Protein AF-A0A9D7TLM6-F1 (afdb_monomer_lite)

Sequence (60 aa):
MQVDGKIIIGGLFTEYNGTIRNHIARLNANGSLDETFNTGIGANNTIRVANIQSDGKIII

Structure (mmCIF, N/CA/C/O backbone):
data_AF-A0A9D7TLM6-F1
#
_entry.id   AF-A0A9D7TLM6-F1
#
loop_
_atom_site.group_PDB
_atom_site.id
_atom_site.type_symbol
_atom_site.label_atom_id
_atom_site.label_alt_id
_atom_site.label_comp_id
_atom_site.label_asym_id
_atom_site.label_entity_id
_atom_site.label_seq_id
_atom_site.pdbx_PDB_ins_code
_atom_site.Cartn_x
_atom_site.Cartn_y
_atom_site.Cartn_z
_atom_site.occupancy
_atom_site.B_iso_or_equiv
_atom_site.auth_seq_id
_atom_site.auth_comp_id
_atom_site.auth_asym_id
_atom_site.auth_atom_id
_atom_site.pdbx_PDB_model_num
ATOM 1 N N . MET A 1 1 ? -9.791 -4.787 4.346 1.00 59.81 1 MET A N 1
ATOM 2 C CA . MET A 1 1 ? -9.474 -3.735 5.336 1.00 59.81 1 MET A CA 1
ATOM 3 C C . MET A 1 1 ? -8.736 -4.409 6.477 1.00 59.81 1 MET A C 1
ATOM 5 O O . MET A 1 1 ? -9.118 -5.527 6.809 1.00 59.81 1 MET A O 1
ATOM 9 N N . GLN A 1 2 ? -7.653 -3.821 6.989 1.00 69.81 2 GLN A N 1
ATOM 10 C CA . GLN A 1 2 ? -6.948 -4.416 8.129 1.00 69.81 2 GLN A CA 1
ATOM 11 C C . GLN A 1 2 ? -7.817 -4.307 9.395 1.00 69.81 2 GLN A C 1
ATOM 13 O O . GLN A 1 2 ? -8.707 -3.460 9.469 1.00 69.81 2 GLN A O 1
ATOM 18 N N . VAL A 1 3 ? -7.597 -5.195 10.370 1.00 74.00 3 VAL A N 1
ATOM 19 C CA . VAL A 1 3 ? -8.395 -5.268 11.615 1.00 74.00 3 VAL A CA 1
ATOM 20 C C . VAL A 1 3 ? -8.303 -3.970 12.432 1.00 74.00 3 VAL A C 1
ATOM 22 O O . VAL A 1 3 ? -9.211 -3.643 13.186 1.00 74.00 3 VAL A O 1
ATOM 25 N N . ASP A 1 4 ? -7.235 -3.199 12.236 1.00 82.12 4 ASP A N 1
ATOM 26 C CA . ASP A 1 4 ? -6.972 -1.905 12.870 1.00 82.12 4 ASP A CA 1
ATOM 27 C C . ASP A 1 4 ? -7.639 -0.709 12.157 1.00 82.12 4 ASP A C 1
ATOM 29 O O . ASP A 1 4 ? -7.393 0.442 12.515 1.00 82.12 4 ASP A O 1
ATOM 33 N N . GLY A 1 5 ? -8.471 -0.955 11.139 1.00 86.44 5 GLY A N 1
ATOM 34 C CA . GLY A 1 5 ? -9.133 0.096 10.361 1.00 86.44 5 GLY A CA 1
ATOM 35 C C . GLY A 1 5 ? -8.225 0.785 9.340 1.00 86.44 5 GLY A C 1
ATOM 36 O O . GLY A 1 5 ? -8.656 1.739 8.689 1.00 86.44 5 GLY A O 1
ATOM 37 N N . LYS A 1 6 ? -6.985 0.312 9.154 1.00 92.38 6 LYS A N 1
ATOM 38 C CA . LYS A 1 6 ? -6.090 0.822 8.112 1.00 92.38 6 LYS A CA 1
ATOM 39 C C . LYS A 1 6 ? -6.463 0.298 6.729 1.00 92.38 6 LYS A C 1
ATOM 41 O O . LYS A 1 6 ? -7.012 -0.799 6.545 1.00 92.38 6 LYS A O 1
ATOM 46 N N . ILE A 1 7 ? -6.118 1.098 5.729 1.00 92.81 7 ILE A N 1
ATOM 47 C CA . ILE A 1 7 ? -6.456 0.877 4.324 1.00 92.81 7 ILE A CA 1
ATOM 48 C C . ILE A 1 7 ? -5.169 0.590 3.558 1.00 92.81 7 ILE A C 1
ATOM 50 O O . ILE A 1 7 ? -4.198 1.326 3.691 1.00 92.81 7 ILE A O 1
ATOM 54 N N . ILE A 1 8 ? -5.161 -0.460 2.740 1.00 92.81 8 ILE A N 1
ATOM 55 C CA . ILE A 1 8 ? -4.090 -0.699 1.768 1.00 92.81 8 ILE A CA 1
ATOM 56 C C . ILE A 1 8 ? -4.551 -0.164 0.423 1.00 92.81 8 ILE A C 1
ATOM 58 O O . ILE A 1 8 ? -5.638 -0.514 -0.036 1.00 92.81 8 ILE A O 1
ATOM 62 N N . ILE A 1 9 ? -3.715 0.659 -0.199 1.00 94.25 9 ILE A N 1
ATOM 63 C CA . ILE A 1 9 ? -3.896 1.098 -1.579 1.00 94.25 9 ILE A CA 1
ATOM 64 C C . ILE A 1 9 ? -2.793 0.494 -2.443 1.00 94.25 9 ILE A C 1
ATOM 66 O O . ILE A 1 9 ? -1.629 0.463 -2.045 1.00 94.25 9 I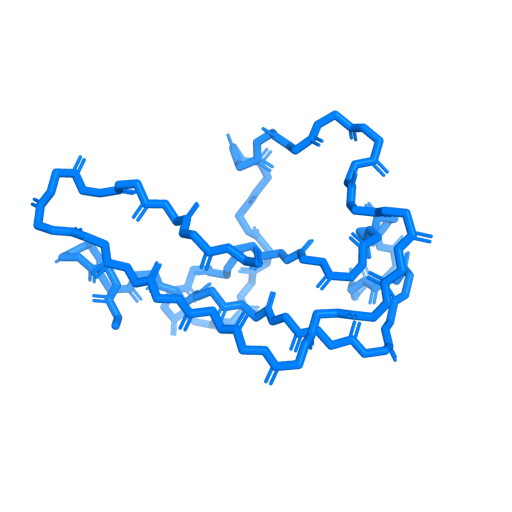LE A O 1
ATOM 70 N N . GLY A 1 10 ? -3.179 0.006 -3.618 1.00 94.38 10 GLY A N 1
ATOM 71 C CA . GLY A 1 10 ? -2.280 -0.511 -4.643 1.00 94.38 10 GLY A CA 1
ATOM 72 C C . GLY A 1 10 ? -2.703 0.010 -6.014 1.00 94.38 10 GLY A C 1
ATOM 73 O O . GLY A 1 10 ? -3.898 0.186 -6.248 1.00 94.38 10 GLY A O 1
ATOM 74 N N . GLY A 1 11 ? -1.753 0.311 -6.901 1.00 95.38 11 GLY A N 1
ATOM 75 C CA . GLY A 1 11 ? -2.091 0.830 -8.228 1.00 95.38 11 GLY A CA 1
ATOM 76 C C . GLY A 1 11 ? -0.938 1.460 -9.005 1.00 95.38 11 GLY A C 1
ATOM 77 O O . GLY A 1 11 ? 0.240 1.266 -8.704 1.00 95.38 11 GLY A O 1
ATOM 78 N N . LEU A 1 12 ? -1.290 2.222 -10.043 1.00 96.19 12 LEU A N 1
ATOM 79 C CA . LEU A 1 12 ? -0.339 2.970 -10.866 1.00 96.19 12 LEU A CA 1
ATOM 80 C C . LEU A 1 12 ? -0.082 4.345 -10.231 1.00 96.19 12 LEU A C 1
ATOM 82 O O . LEU A 1 12 ? -0.641 5.350 -10.656 1.00 96.19 12 LEU A O 1
ATOM 86 N N . PHE A 1 13 ? 0.733 4.369 -9.178 1.00 96.44 13 PHE A N 1
ATOM 87 C CA . PHE A 1 13 ? 1.221 5.591 -8.539 1.00 96.44 13 PHE A CA 1
ATOM 88 C C . PHE A 1 13 ? 2.641 5.384 -8.005 1.00 96.44 13 PHE A C 1
ATOM 90 O O . PHE A 1 13 ? 3.041 4.256 -7.718 1.00 96.44 13 PHE A O 1
ATOM 97 N N . THR A 1 14 ? 3.391 6.472 -7.862 1.00 96.50 14 THR A N 1
ATOM 98 C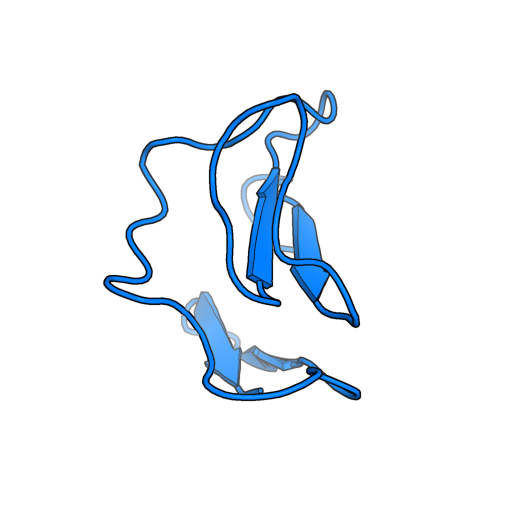 CA . THR A 1 14 ? 4.746 6.483 -7.274 1.00 96.50 14 THR A CA 1
ATOM 99 C C . THR A 1 14 ? 4.857 7.445 -6.087 1.00 96.50 14 THR A C 1
ATOM 101 O O . THR A 1 14 ? 5.915 7.591 -5.477 1.00 96.50 14 THR A O 1
ATOM 104 N N . GLU A 1 15 ? 3.750 8.096 -5.736 1.00 96.19 15 GLU A N 1
ATOM 105 C CA . GLU A 1 15 ? 3.646 9.114 -4.701 1.00 96.19 15 GLU A CA 1
ATOM 106 C C . GLU A 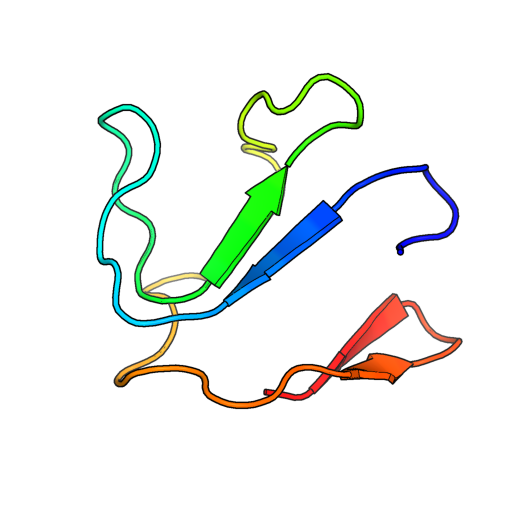1 15 ? 2.271 9.044 -4.030 1.00 96.19 15 GLU A C 1
ATOM 108 O O . GLU A 1 15 ? 1.261 8.759 -4.676 1.00 96.19 15 GLU A O 1
ATOM 113 N N . TYR A 1 16 ? 2.240 9.361 -2.736 1.00 96.44 16 TYR A N 1
ATOM 114 C CA . TYR A 1 16 ? 1.024 9.686 -2.002 1.00 96.44 16 TYR A CA 1
ATOM 115 C C . TYR A 1 16 ? 1.276 10.913 -1.117 1.00 96.44 16 TYR A C 1
ATOM 117 O O . TYR A 1 16 ? 2.168 10.878 -0.268 1.00 96.44 16 TYR A O 1
ATOM 125 N N . ASN A 1 17 ? 0.506 11.992 -1.305 1.00 95.00 17 ASN A N 1
ATOM 126 C CA . ASN A 1 17 ? 0.635 13.256 -0.561 1.00 95.00 17 ASN A CA 1
ATOM 127 C C . ASN A 1 17 ? 2.089 13.773 -0.470 1.00 95.00 17 ASN A C 1
ATOM 129 O O . ASN A 1 17 ? 2.574 14.087 0.616 1.00 95.00 17 ASN A O 1
ATOM 133 N N . GLY A 1 18 ? 2.812 13.813 -1.596 1.00 94.62 18 GLY A N 1
ATOM 134 C CA . GLY A 1 18 ? 4.201 14.291 -1.647 1.00 94.62 18 GLY A CA 1
ATOM 135 C C . GLY A 1 18 ? 5.254 13.339 -1.062 1.00 94.62 18 GLY A C 1
ATOM 136 O O . GLY A 1 18 ? 6.434 13.679 -1.043 1.00 94.62 18 GLY A O 1
ATOM 137 N N . THR A 1 19 ? 4.866 12.147 -0.592 1.00 94.81 19 THR A N 1
ATOM 138 C CA . THR A 1 19 ? 5.799 11.117 -0.108 1.00 94.81 19 THR A CA 1
ATOM 139 C C . THR A 1 19 ? 5.937 9.997 -1.132 1.00 94.81 19 THR A C 1
ATOM 141 O O . THR A 1 19 ? 4.936 9.454 -1.602 1.00 94.81 19 THR A O 1
ATOM 144 N N . ILE A 1 20 ? 7.176 9.601 -1.442 1.00 94.75 20 ILE A N 1
ATOM 145 C CA . ILE A 1 20 ? 7.459 8.509 -2.383 1.00 94.75 20 ILE A CA 1
ATOM 146 C C . ILE A 1 20 ? 6.889 7.193 -1.843 1.00 94.75 20 ILE A C 1
ATOM 148 O O . ILE A 1 20 ? 7.270 6.713 -0.769 1.00 94.75 20 ILE A O 1
ATOM 152 N N . ARG A 1 21 ? 5.986 6.596 -2.622 1.00 95.75 21 ARG A N 1
ATOM 153 C CA . ARG A 1 21 ? 5.348 5.302 -2.361 1.00 95.75 21 ARG A CA 1
ATOM 154 C C . ARG A 1 21 ? 5.113 4.607 -3.694 1.00 95.75 21 ARG A C 1
ATOM 156 O O . ARG A 1 21 ? 4.210 4.970 -4.440 1.00 95.75 21 ARG A O 1
ATOM 163 N N . ASN A 1 22 ? 5.945 3.618 -4.002 1.00 95.81 22 ASN A N 1
ATOM 164 C CA . ASN A 1 22 ? 5.901 2.941 -5.293 1.00 95.81 22 ASN A CA 1
ATOM 165 C C . ASN A 1 22 ? 4.834 1.852 -5.291 1.00 95.81 22 ASN A C 1
ATOM 167 O 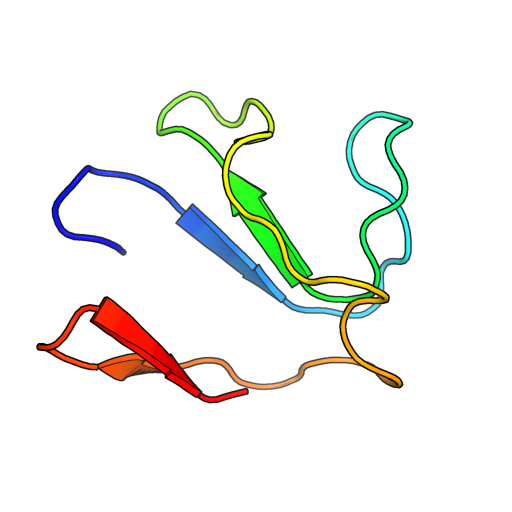O . ASN A 1 22 ? 5.028 0.778 -4.717 1.00 95.81 22 ASN A O 1
ATOM 171 N N . HIS A 1 23 ? 3.716 2.158 -5.947 1.00 96.44 23 HIS A N 1
ATOM 172 C CA . HIS A 1 23 ? 2.592 1.277 -6.263 1.00 96.44 23 HIS A CA 1
ATOM 173 C C . HIS A 1 23 ? 1.830 0.683 -5.080 1.00 96.44 23 HIS A C 1
ATOM 175 O O . HIS A 1 23 ? 0.796 0.060 -5.309 1.00 96.44 23 HIS A O 1
ATOM 181 N N . ILE A 1 24 ? 2.296 0.881 -3.844 1.00 96.06 24 ILE A N 1
ATOM 182 C CA . ILE A 1 24 ? 1.651 0.437 -2.613 1.00 96.06 24 ILE A CA 1
ATOM 183 C C . ILE A 1 24 ? 1.838 1.460 -1.488 1.00 96.06 24 ILE A C 1
ATOM 185 O O . ILE A 1 24 ? 2.921 2.017 -1.304 1.00 96.06 24 ILE A O 1
ATOM 189 N N . ALA A 1 25 ? 0.784 1.684 -0.706 1.00 95.81 25 ALA A N 1
ATOM 190 C CA . ALA A 1 25 ? 0.852 2.419 0.553 1.00 95.81 25 ALA A CA 1
ATOM 191 C C . ALA A 1 25 ? -0.199 1.899 1.541 1.00 95.81 25 ALA A C 1
ATOM 193 O O . ALA A 1 25 ? -1.210 1.311 1.146 1.00 95.81 25 ALA A O 1
ATOM 194 N N . ARG A 1 26 ? 0.030 2.150 2.833 1.00 95.75 26 ARG A N 1
ATOM 195 C CA . ARG A 1 26 ? -0.979 1.975 3.879 1.00 95.75 26 ARG A CA 1
ATOM 196 C C . ARG A 1 26 ? -1.409 3.340 4.391 1.00 95.75 26 ARG A C 1
ATOM 198 O O . ARG A 1 26 ? -0.569 4.209 4.608 1.00 95.75 26 ARG A O 1
ATOM 205 N N . LEU A 1 27 ? -2.708 3.513 4.577 1.00 96.25 27 LEU A N 1
ATOM 206 C CA . LEU A 1 27 ? -3.318 4.720 5.112 1.00 96.25 27 LEU A CA 1
ATOM 207 C C . LEU A 1 27 ? -3.946 4.416 6.471 1.00 96.25 27 LEU A C 1
ATOM 209 O O . LEU A 1 27 ? -4.488 3.328 6.689 1.00 96.25 27 LEU A O 1
ATOM 213 N N . ASN A 1 28 ? -3.910 5.397 7.363 1.00 95.88 28 ASN A N 1
ATOM 214 C CA . ASN A 1 28 ? -4.732 5.420 8.563 1.00 95.88 28 ASN A CA 1
ATOM 215 C C . ASN A 1 28 ? -6.216 5.548 8.185 1.00 95.88 28 ASN A C 1
ATOM 217 O O . ASN A 1 28 ? -6.558 5.921 7.062 1.00 95.88 28 ASN A O 1
ATOM 221 N N . ALA A 1 29 ? -7.114 5.276 9.133 1.00 93.62 29 ALA A N 1
ATOM 222 C CA . ALA A 1 29 ? -8.561 5.319 8.890 1.00 93.62 29 ALA A CA 1
ATOM 223 C C . ALA A 1 29 ? -9.067 6.693 8.396 1.00 93.62 29 ALA A C 1
ATOM 225 O O . ALA A 1 29 ? -10.079 6.771 7.706 1.00 93.62 29 ALA A O 1
ATOM 226 N N . ASN A 1 30 ? -8.351 7.775 8.715 1.00 94.25 30 ASN A N 1
ATOM 227 C CA . ASN A 1 30 ? -8.644 9.136 8.255 1.00 94.25 30 ASN A CA 1
ATOM 228 C C . ASN A 1 30 ? -8.028 9.478 6.880 1.00 94.25 30 ASN A C 1
ATOM 230 O O . ASN A 1 30 ? -8.099 10.627 6.453 1.00 94.25 30 ASN A O 1
ATOM 234 N N . GLY A 1 31 ? -7.389 8.515 6.213 1.00 94.62 31 GLY A N 1
ATOM 235 C CA . GLY A 1 31 ? -6.719 8.695 4.927 1.00 94.62 31 GLY A CA 1
ATOM 236 C C . GLY A 1 31 ? -5.297 9.254 5.010 1.00 94.62 31 GLY A C 1
ATOM 237 O O . GLY A 1 31 ? -4.641 9.336 3.980 1.00 94.62 31 GLY A O 1
ATOM 238 N N . SER A 1 32 ? -4.768 9.614 6.185 1.00 97.12 32 SER A N 1
ATOM 239 C CA . SER A 1 32 ? -3.363 10.033 6.270 1.00 97.12 32 SER A CA 1
ATOM 240 C C . SER A 1 32 ? -2.415 8.857 6.022 1.00 97.12 32 SER A C 1
ATOM 242 O O . SER A 1 32 ? -2.753 7.706 6.302 1.00 97.12 32 SER A O 1
ATOM 244 N N . LEU A 1 33 ? -1.218 9.131 5.499 1.00 96.62 33 LEU A N 1
ATOM 245 C CA . LEU A 1 33 ? -0.215 8.099 5.244 1.00 96.62 33 LEU A CA 1
ATOM 246 C C . LEU A 1 33 ? 0.231 7.441 6.560 1.00 96.62 33 LEU A C 1
ATOM 248 O O . LEU A 1 33 ? 0.571 8.128 7.521 1.00 96.62 33 LEU A O 1
ATOM 252 N N . ASP A 1 34 ? 0.258 6.109 6.601 1.00 96.31 34 ASP A N 1
ATOM 253 C CA . ASP A 1 34 ? 0.884 5.369 7.695 1.00 96.31 34 ASP A CA 1
ATOM 254 C C . ASP A 1 34 ? 2.385 5.222 7.421 1.00 96.31 34 ASP A C 1
ATOM 256 O O . ASP A 1 34 ? 2.824 4.341 6.679 1.00 96.31 34 ASP A O 1
ATOM 260 N N . GLU A 1 35 ? 3.186 6.089 8.036 1.00 94.31 35 GLU A N 1
ATOM 261 C CA . GLU A 1 35 ? 4.644 6.097 7.879 1.00 94.31 35 GLU A CA 1
ATOM 262 C C . GLU A 1 35 ? 5.338 4.873 8.493 1.00 94.31 35 GLU A C 1
ATOM 264 O O . GLU A 1 35 ? 6.475 4.571 8.134 1.00 94.31 35 GLU A O 1
ATOM 269 N N . THR A 1 36 ? 4.651 4.118 9.358 1.00 94.38 36 THR A N 1
ATOM 270 C CA . THR A 1 36 ? 5.195 2.883 9.951 1.00 94.38 36 THR A CA 1
ATOM 271 C C . THR A 1 36 ? 5.167 1.698 8.983 1.00 94.38 36 THR A C 1
ATOM 273 O O . THR A 1 36 ? 5.797 0.669 9.233 1.00 94.38 36 THR A O 1
ATOM 276 N N . PHE A 1 37 ? 4.448 1.820 7.863 1.00 93.19 37 PHE A N 1
ATOM 277 C CA . PHE A 1 37 ? 4.387 0.792 6.832 1.00 93.19 37 PHE A CA 1
ATOM 278 C C . PHE A 1 37 ? 5.611 0.866 5.909 1.00 93.19 37 PHE A C 1
ATOM 280 O O . PHE A 1 37 ? 5.607 1.537 4.877 1.00 93.19 37 PHE A O 1
ATOM 287 N N . ASN A 1 38 ? 6.681 0.173 6.300 1.00 89.88 38 ASN A N 1
ATOM 288 C CA . ASN A 1 38 ? 7.922 0.124 5.535 1.00 89.88 38 ASN A CA 1
ATOM 289 C C . ASN A 1 38 ? 7.853 -0.927 4.414 1.00 89.88 38 ASN A C 1
ATOM 291 O O . ASN A 1 38 ? 7.846 -2.128 4.674 1.00 89.88 38 ASN A O 1
ATOM 295 N N . THR A 1 39 ? 7.852 -0.463 3.165 1.00 88.56 39 THR A N 1
ATOM 296 C CA . THR A 1 39 ? 7.847 -1.303 1.955 1.00 88.56 39 THR A CA 1
ATOM 297 C C . THR A 1 39 ? 9.209 -1.360 1.260 1.00 88.56 39 THR A C 1
ATOM 299 O O . THR A 1 39 ? 9.299 -1.839 0.130 1.00 88.56 39 THR A O 1
ATOM 302 N N . GLY A 1 40 ? 10.267 -0.820 1.876 1.00 90.12 40 GLY A N 1
ATOM 303 C CA . GLY A 1 40 ? 11.557 -0.615 1.220 1.00 90.12 40 GLY A CA 1
ATOM 304 C C . GLY A 1 40 ? 11.405 0.261 -0.026 1.00 90.12 40 GLY A C 1
ATOM 305 O O . GLY A 1 40 ? 10.828 1.345 0.036 1.00 90.12 40 GLY A O 1
ATOM 306 N N . ILE A 1 41 ? 11.869 -0.238 -1.174 1.00 89.44 41 ILE A N 1
ATOM 307 C CA . ILE A 1 41 ? 11.711 0.438 -2.472 1.00 89.44 41 ILE A CA 1
ATOM 308 C C . ILE A 1 41 ? 10.291 0.326 -3.061 1.00 89.44 41 ILE A C 1
ATOM 310 O O . ILE A 1 41 ? 10.016 0.952 -4.080 1.00 89.44 41 ILE A O 1
ATOM 314 N N . GLY A 1 42 ? 9.385 -0.429 -2.429 1.00 90.12 42 GLY A N 1
ATOM 315 C CA . GLY A 1 42 ? 8.036 -0.703 -2.933 1.00 90.12 42 GLY A CA 1
ATOM 316 C C . GLY A 1 42 ? 8.012 -1.765 -4.035 1.00 90.12 42 GLY A C 1
ATOM 317 O O . GLY A 1 42 ? 8.950 -2.552 -4.170 1.00 90.12 42 GLY A O 1
ATOM 318 N N . ALA A 1 43 ? 6.921 -1.820 -4.805 1.00 92.19 43 ALA A N 1
ATOM 319 C CA . ALA A 1 43 ? 6.828 -2.741 -5.938 1.00 92.19 43 ALA A CA 1
ATOM 320 C C . ALA A 1 43 ? 7.545 -2.169 -7.172 1.00 92.19 43 ALA A C 1
ATOM 322 O O . ALA A 1 43 ? 7.741 -0.963 -7.296 1.00 92.19 43 ALA A O 1
ATOM 323 N N . ASN A 1 44 ? 7.927 -3.041 -8.103 1.00 91.50 44 ASN A N 1
ATOM 324 C CA . ASN A 1 44 ? 8.599 -2.663 -9.350 1.00 91.50 44 ASN A CA 1
ATOM 325 C C . ASN A 1 44 ? 7.626 -2.348 -10.502 1.00 91.50 44 ASN A C 1
ATOM 327 O O . ASN A 1 44 ? 8.069 -1.951 -11.578 1.00 91.50 44 ASN A O 1
ATOM 331 N N . ASN A 1 45 ? 6.324 -2.575 -10.313 1.00 93.12 45 ASN A N 1
ATOM 332 C CA . ASN A 1 45 ? 5.293 -2.290 -11.304 1.00 93.12 45 ASN A CA 1
ATOM 333 C C . ASN A 1 45 ? 3.921 -2.105 -10.633 1.00 93.12 45 ASN A C 1
ATOM 335 O O . ASN A 1 45 ? 3.748 -2.333 -9.436 1.00 93.12 45 ASN A O 1
ATOM 339 N N . THR A 1 46 ? 2.938 -1.719 -11.442 1.00 93.56 46 THR A N 1
ATOM 340 C CA . THR A 1 46 ? 1.538 -1.531 -11.062 1.00 93.56 46 THR A CA 1
ATOM 341 C C . THR A 1 46 ? 0.974 -2.764 -10.369 1.00 93.56 46 THR A C 1
ATOM 343 O O . THR A 1 46 ? 0.927 -3.849 -10.950 1.00 93.56 46 THR A O 1
ATOM 346 N N . ILE A 1 47 ? 0.431 -2.561 -9.173 1.00 93.25 47 ILE A N 1
ATOM 347 C CA . ILE A 1 47 ? -0.342 -3.578 -8.464 1.00 93.25 47 ILE A CA 1
ATOM 348 C C . ILE A 1 47 ? -1.780 -3.529 -8.977 1.00 93.25 47 ILE A C 1
ATOM 350 O O . ILE A 1 47 ? -2.455 -2.508 -8.851 1.00 93.25 47 ILE A O 1
ATOM 354 N N . ARG A 1 48 ? -2.248 -4.622 -9.588 1.00 93.00 48 ARG A N 1
ATOM 355 C CA . ARG A 1 48 ? -3.628 -4.735 -10.105 1.00 93.00 48 ARG A CA 1
ATOM 356 C C . ARG A 1 48 ? -4.581 -5.389 -9.114 1.00 93.00 48 ARG A C 1
ATOM 358 O O . ARG A 1 48 ? -5.781 -5.148 -9.179 1.00 93.00 48 ARG A O 1
ATOM 365 N N . VAL A 1 49 ? -4.051 -6.236 -8.239 1.00 89.19 49 VAL A N 1
ATOM 366 C CA . VAL A 1 49 ? -4.810 -7.005 -7.257 1.00 89.19 49 VAL A CA 1
ATOM 367 C C . VAL A 1 49 ? -3.999 -7.034 -5.975 1.00 89.19 49 VAL A C 1
ATOM 369 O O . VAL A 1 49 ? -2.794 -7.232 -6.021 1.00 89.19 49 VAL A O 1
ATOM 372 N N . ALA A 1 50 ? -4.658 -6.843 -4.838 1.00 89.31 50 ALA A N 1
ATOM 373 C CA . ALA A 1 50 ? -4.054 -7.044 -3.532 1.00 89.31 50 ALA A CA 1
ATOM 374 C C . ALA A 1 50 ? -5.035 -7.806 -2.640 1.00 89.31 50 ALA A C 1
ATOM 376 O O . ALA A 1 50 ? -6.223 -7.485 -2.608 1.00 89.31 50 ALA A O 1
ATOM 377 N N . ASN A 1 51 ? -4.539 -8.797 -1.906 1.00 89.62 51 ASN A N 1
ATOM 378 C CA . ASN A 1 51 ? -5.309 -9.548 -0.921 1.00 89.62 51 ASN A CA 1
ATOM 379 C C . ASN A 1 51 ? -4.656 -9.438 0.450 1.00 89.62 51 ASN A C 1
ATOM 381 O O . ASN A 1 51 ? -3.437 -9.526 0.578 1.00 89.62 51 ASN A O 1
ATOM 385 N N . ILE A 1 52 ? -5.484 -9.273 1.479 1.00 87.69 52 ILE A N 1
ATOM 386 C CA . ILE A 1 52 ? -5.043 -9.265 2.874 1.00 87.69 52 ILE A CA 1
ATOM 387 C C . ILE A 1 52 ? -5.398 -10.624 3.468 1.00 87.69 52 ILE A C 1
ATOM 389 O O . ILE A 1 52 ? -6.568 -11.005 3.497 1.00 87.69 52 ILE A O 1
ATOM 393 N N . GLN A 1 53 ? -4.385 -11.357 3.913 1.00 87.75 53 GLN A N 1
ATOM 394 C CA . GLN A 1 53 ? -4.539 -12.639 4.588 1.00 87.75 53 GLN A CA 1
ATOM 395 C C . GLN A 1 53 ? -4.936 -12.436 6.056 1.00 87.75 53 GLN A C 1
ATOM 397 O O . GLN A 1 53 ? -4.733 -11.367 6.636 1.00 87.75 53 GLN A O 1
ATOM 402 N N . SER A 1 54 ? -5.490 -13.475 6.684 1.00 85.81 54 SER A N 1
ATOM 403 C CA . SER A 1 54 ? -5.907 -13.436 8.095 1.00 85.81 54 SER A CA 1
ATOM 404 C C . SER A 1 54 ? -4.748 -13.215 9.072 1.00 85.81 54 SER A C 1
ATOM 406 O O . SER A 1 54 ? -4.974 -12.773 10.192 1.00 85.81 54 SER A O 1
ATOM 408 N N . ASP A 1 55 ? -3.514 -13.507 8.657 1.00 87.44 55 ASP A N 1
ATOM 409 C CA . ASP A 1 55 ? -2.288 -13.247 9.419 1.00 87.44 55 ASP A CA 1
ATOM 410 C C . ASP A 1 55 ? -1.739 -11.820 9.215 1.00 87.44 55 ASP A C 1
ATOM 412 O O . ASP A 1 55 ? -0.649 -11.495 9.681 1.00 87.44 55 ASP A O 1
ATOM 416 N N . GLY A 1 56 ? -2.483 -10.961 8.511 1.00 83.31 56 GLY A N 1
ATOM 417 C CA . GLY A 1 56 ? -2.109 -9.576 8.243 1.00 83.31 56 GLY A CA 1
ATOM 418 C C . GLY A 1 56 ? -1.126 -9.397 7.087 1.00 83.31 56 GLY A C 1
ATOM 419 O O . GLY A 1 56 ? -0.793 -8.254 6.761 1.00 83.31 56 GLY A O 1
ATOM 420 N N . LYS A 1 57 ? -0.685 -10.480 6.429 1.00 87.62 57 LYS A N 1
ATOM 421 C CA . LYS A 1 57 ? 0.143 -10.374 5.225 1.00 87.62 57 LYS A CA 1
ATOM 422 C C . LYS A 1 57 ? -0.659 -9.827 4.055 1.00 87.62 57 LYS A C 1
ATOM 424 O O . LYS A 1 57 ? -1.864 -10.043 3.931 1.00 87.62 57 LYS A O 1
ATOM 429 N N . ILE A 1 58 ? 0.048 -9.133 3.176 1.00 89.25 58 ILE A N 1
ATOM 430 C CA . ILE A 1 58 ? -0.501 -8.575 1.947 1.00 89.25 58 ILE A CA 1
ATOM 431 C C . ILE A 1 58 ? 0.149 -9.326 0.788 1.00 89.25 58 ILE A C 1
ATOM 433 O O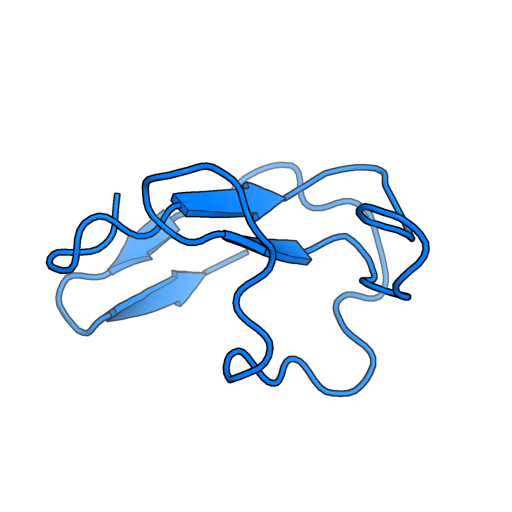 . ILE A 1 58 ? 1.374 -9.366 0.693 1.00 89.25 58 ILE A O 1
ATOM 437 N N . ILE A 1 59 ? -0.673 -9.922 -0.070 1.00 90.00 59 ILE A N 1
ATOM 438 C CA . ILE A 1 59 ? -0.249 -10.531 -1.334 1.00 90.00 59 ILE A CA 1
ATOM 439 C C . ILE A 1 59 ? -0.641 -9.575 -2.454 1.00 90.00 59 ILE A C 1
ATOM 441 O O . ILE A 1 59 ? -1.791 -9.131 -2.486 1.00 90.00 59 ILE A O 1
ATOM 445 N N . ILE A 1 60 ? 0.307 -9.260 -3.335 1.00 88.81 60 ILE A N 1
ATOM 446 C CA . ILE A 1 60 ? 0.197 -8.292 -4.438 1.00 88.81 60 ILE A CA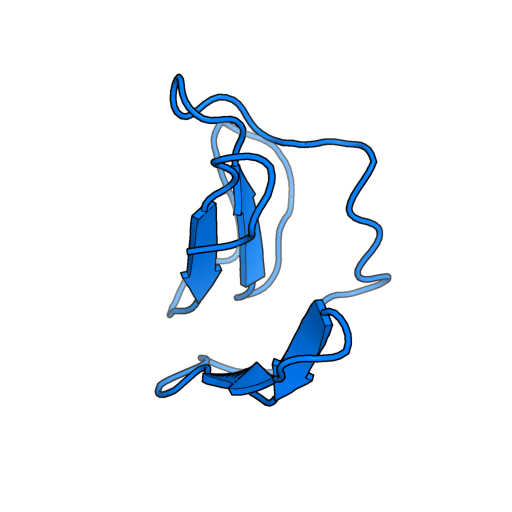 1
ATOM 447 C C . ILE A 1 60 ? 0.688 -8.890 -5.752 1.00 88.81 60 ILE A C 1
ATOM 449 O O . ILE A 1 60 ? 1.488 -9.851 -5.679 1.00 88.81 60 ILE A O 1
#

pLDDT: mean 91.3, std 6.57, range [59.81, 97.12]

Foldseek 3Di:
DDPQQKDKFFFPDQDDPNHGEHRIFIAHNVRHGDPVPDCDNHDPDGDPDWDQDPVRDIDD

Secondary structure (DSSP, 8-state):
--TTS-EEEESS-SEETTEE--SEEEE-TTS-B-TT---TT--SS-----EE-TTS-EE-

Radius of gyration: 10.87 Å; chains: 1; bounding box: 21×28×24 Å